Protein AF-A0A5A7QR38-F1 (afdb_monomer_lite)

Organism: Striga asiatica (NCBI:txid4170)

pLDDT: mean 85.53, std 10.69, range [48.19, 97.88]

Secondary structure (DSSP, 8-state):
--------------SS--S---S-TTS-STTSBPPPPPGGG--GGGTT-TTGGGSTTGGGHHHHHSSSS--EEETTTS-HHHHSBSS--PEEPTTS-EE----EEE---S---TTSPP------S--SS-----------

InterPro domains:
  IPR008979 Galactose-binding-like domain superfamily [SSF49785] (15-132)
  IPR029411 Rhamnogalacturonan lyase, domain III [PF14683] (18-135)

Structure (mmCIF, N/CA/C/O backbone):
data_AF-A0A5A7QR38-F1
#
_entry.id   AF-A0A5A7QR38-F1
#
loop_
_atom_site.group_PDB
_atom_site.id
_atom_site.type_symbol
_atom_site.label_atom_id
_atom_site.label_alt_id
_atom_site.label_comp_id
_atom_site.label_asym_id
_atom_site.label_entity_id
_atom_site.label_seq_id
_atom_site.pdbx_PDB_ins_code
_atom_site.Cartn_x
_atom_site.Cartn_y
_atom_site.Cartn_z
_atom_site.occupancy
_atom_site.B_iso_or_equiv
_atom_site.auth_seq_id
_atom_site.auth_comp_id
_atom_site.auth_asym_id
_atom_site.auth_atom_id
_atom_site.pdbx_PDB_model_num
ATOM 1 N N . ASP A 1 1 ? 13.405 -41.525 7.370 1.00 48.19 1 ASP A N 1
ATOM 2 C CA . ASP A 1 1 ? 12.257 -40.967 8.106 1.00 48.19 1 ASP A CA 1
ATOM 3 C C . ASP A 1 1 ? 11.892 -39.618 7.525 1.00 48.19 1 ASP A C 1
ATOM 5 O O . ASP A 1 1 ? 12.698 -38.702 7.594 1.00 48.19 1 ASP A O 1
ATOM 9 N N . ASN A 1 2 ? 10.741 -39.533 6.859 1.00 50.75 2 ASN A N 1
ATOM 10 C CA . ASN A 1 2 ? 10.211 -38.289 6.306 1.00 50.75 2 ASN A CA 1
ATOM 11 C C . ASN A 1 2 ? 8.969 -37.963 7.138 1.00 50.75 2 ASN A C 1
ATOM 13 O O . ASN A 1 2 ? 7.991 -38.707 7.085 1.00 50.75 2 ASN A O 1
ATOM 17 N N . ILE A 1 3 ? 9.066 -36.953 8.000 1.00 62.75 3 ILE A N 1
ATOM 18 C CA . ILE A 1 3 ? 7.964 -36.547 8.873 1.00 62.75 3 ILE A CA 1
ATOM 19 C C . ILE A 1 3 ? 7.082 -35.609 8.054 1.00 62.75 3 ILE A C 1
ATOM 21 O O . ILE A 1 3 ? 7.479 -34.484 7.760 1.00 62.75 3 ILE A O 1
ATOM 25 N N . ASP A 1 4 ? 5.911 -36.101 7.664 1.00 65.06 4 ASP A N 1
ATOM 26 C CA . ASP A 1 4 ? 4.838 -35.284 7.109 1.00 65.06 4 ASP A CA 1
ATOM 27 C C . ASP A 1 4 ? 4.114 -34.594 8.271 1.00 65.06 4 ASP A C 1
ATOM 29 O O . ASP A 1 4 ? 3.509 -35.247 9.122 1.00 65.06 4 ASP A O 1
ATOM 33 N N . VAL A 1 5 ? 4.267 -33.275 8.351 1.00 68.75 5 VAL A N 1
ATOM 34 C CA . VAL A 1 5 ? 3.703 -32.426 9.412 1.00 68.75 5 VAL A CA 1
ATOM 35 C C . VAL A 1 5 ? 2.296 -31.921 9.077 1.00 68.75 5 VAL A C 1
ATOM 37 O O . VAL A 1 5 ? 1.702 -31.218 9.892 1.00 68.75 5 VAL A O 1
ATOM 40 N N . GLY A 1 6 ? 1.736 -32.307 7.924 1.00 69.00 6 GLY A N 1
ATOM 41 C CA . GLY A 1 6 ? 0.454 -31.793 7.454 1.00 69.00 6 GLY A CA 1
ATOM 42 C C . GLY A 1 6 ? 0.501 -30.300 7.106 1.00 69.00 6 GLY A C 1
ATOM 43 O O . GLY A 1 6 ? 1.543 -29.644 7.162 1.00 69.00 6 GLY A O 1
ATOM 44 N N . GLU A 1 7 ? -0.645 -29.753 6.707 1.00 65.62 7 GLU A N 1
ATOM 45 C CA . GLU A 1 7 ? -0.790 -28.337 6.370 1.00 65.62 7 GLU A CA 1
ATOM 46 C C . GLU A 1 7 ? -0.780 -27.480 7.648 1.00 65.62 7 GLU A C 1
ATOM 48 O O . GLU A 1 7 ? -1.673 -27.577 8.491 1.00 65.62 7 GLU A O 1
ATOM 53 N N . LEU A 1 8 ? 0.252 -26.647 7.811 1.00 60.19 8 LEU A N 1
ATOM 54 C CA . LEU A 1 8 ? 0.360 -25.720 8.934 1.00 60.19 8 LEU A CA 1
ATOM 55 C C . LEU A 1 8 ? -0.371 -24.417 8.587 1.00 60.19 8 LEU A C 1
ATOM 57 O O . LEU A 1 8 ? 0.195 -23.530 7.950 1.00 60.19 8 LEU A O 1
ATOM 61 N N . VAL A 1 9 ? -1.630 -24.301 9.005 1.00 61.31 9 VAL A N 1
ATOM 62 C CA . VAL A 1 9 ? -2.410 -23.067 8.841 1.00 61.31 9 VAL A CA 1
ATOM 63 C C . VAL A 1 9 ? -1.962 -22.053 9.896 1.00 61.31 9 VAL A C 1
ATOM 65 O O . VAL A 1 9 ? -2.071 -22.300 11.098 1.00 61.31 9 VAL A O 1
ATOM 68 N N . TYR A 1 10 ? -1.419 -20.917 9.454 1.00 62.16 10 TYR A N 1
ATOM 69 C CA . TYR A 1 10 ? -1.102 -19.796 10.337 1.00 62.16 10 TYR A CA 1
ATOM 70 C C . TYR A 1 10 ? -2.319 -18.878 10.468 1.00 62.16 10 TYR A C 1
ATOM 72 O O . TYR A 1 10 ? -2.617 -18.109 9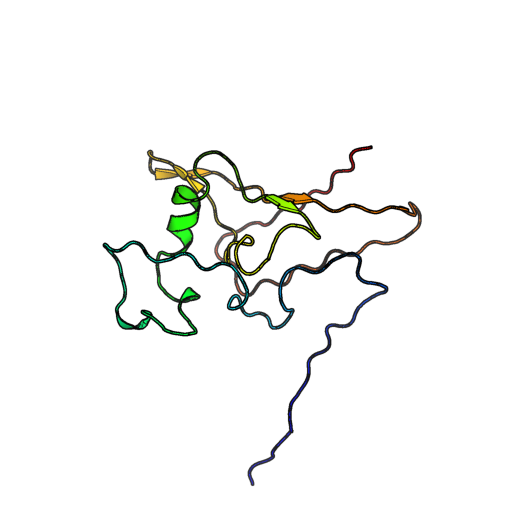.557 1.00 62.16 10 TYR A O 1
ATOM 80 N N . ASP A 1 11 ? -2.981 -18.921 11.623 1.00 62.22 11 ASP A N 1
ATOM 81 C CA . ASP A 1 11 ? -3.975 -17.917 12.001 1.00 62.22 11 ASP A CA 1
ATOM 82 C C . ASP A 1 11 ? -3.289 -16.770 12.746 1.00 62.22 11 ASP A C 1
ATOM 84 O O . ASP A 1 11 ? -2.805 -16.923 13.873 1.00 62.22 11 ASP A O 1
ATOM 88 N N . ALA A 1 12 ? -3.239 -15.593 12.120 1.00 63.22 12 ALA A N 1
ATOM 89 C CA . ALA A 1 12 ? -2.707 -14.399 12.766 1.00 63.22 12 ALA A CA 1
ATOM 90 C C . ALA A 1 12 ? -3.572 -14.055 14.003 1.00 63.22 12 ALA A C 1
ATOM 92 O O . ALA A 1 12 ? -4.771 -13.816 13.851 1.00 63.22 12 ALA A O 1
ATOM 93 N N . PRO A 1 13 ? -3.016 -13.995 15.229 1.00 66.56 13 PRO A N 1
ATOM 94 C CA . PRO A 1 13 ? -3.810 -13.840 16.452 1.00 66.56 13 PRO A CA 1
ATOM 95 C C . PRO A 1 13 ? -4.501 -12.476 16.489 1.00 66.56 13 PRO A C 1
ATOM 97 O O . PRO A 1 13 ? -3.807 -11.472 16.564 1.00 66.56 13 PRO A O 1
ATOM 100 N N . ARG A 1 14 ? -5.836 -12.388 16.429 1.00 68.88 14 ARG A N 1
ATOM 101 C CA . ARG A 1 14 ? -6.593 -11.114 16.383 1.00 68.88 14 ARG A CA 1
ATOM 102 C C . ARG A 1 14 ? -7.055 -10.680 17.782 1.00 68.88 14 ARG A C 1
ATOM 104 O O . ARG A 1 14 ? -7.726 -11.444 18.467 1.00 68.88 14 ARG A O 1
ATOM 111 N N . ASP A 1 15 ? -6.754 -9.440 18.175 1.00 68.00 15 ASP A N 1
ATOM 112 C CA . ASP A 1 15 ? -7.171 -8.856 19.465 1.00 68.00 15 ASP A CA 1
ATOM 113 C C . ASP A 1 15 ? -8.563 -8.198 19.357 1.00 68.00 15 ASP A C 1
ATOM 115 O O . ASP A 1 15 ? -8.727 -7.007 19.612 1.00 68.00 15 ASP A O 1
ATOM 119 N N . GLY A 1 16 ? -9.569 -8.966 18.920 1.00 76.00 16 GLY A N 1
ATOM 120 C CA . GLY A 1 16 ? -10.949 -8.494 18.735 1.00 76.00 16 GLY A CA 1
ATOM 121 C C . GLY A 1 16 ? -11.457 -8.560 17.286 1.00 76.00 16 GLY A C 1
ATOM 122 O O . GLY A 1 16 ? -10.800 -9.146 16.420 1.00 76.00 16 GLY A O 1
ATOM 123 N N . PRO A 1 17 ? -12.658 -8.011 17.013 1.00 83.56 17 PRO A N 1
ATOM 124 C CA . PRO A 1 17 ? -13.249 -8.030 15.679 1.00 83.56 17 PRO A CA 1
ATOM 125 C C . PRO A 1 17 ? -12.446 -7.169 14.697 1.00 83.56 17 PRO A C 1
ATOM 127 O O . PRO A 1 17 ? -12.054 -6.042 14.996 1.00 83.56 17 PRO A O 1
ATOM 130 N N . THR A 1 18 ? -12.225 -7.697 13.496 1.00 88.31 18 THR A N 1
ATOM 131 C CA . THR A 1 18 ? -11.545 -6.985 12.409 1.00 88.31 18 THR A CA 1
ATOM 132 C C . THR A 1 18 ? -12.470 -5.931 11.806 1.00 88.31 18 THR A C 1
ATOM 134 O O . THR A 1 18 ? -13.549 -6.276 11.330 1.00 88.31 18 THR A O 1
ATOM 137 N N . LEU A 1 19 ? -12.037 -4.665 11.788 1.00 90.81 19 LEU A N 1
ATOM 138 C CA . LEU A 1 19 ? -12.751 -3.598 11.073 1.00 90.81 19 LEU A CA 1
ATOM 139 C C . LEU A 1 19 ? -12.594 -3.741 9.556 1.00 90.81 19 LEU A C 1
ATOM 141 O O . LEU A 1 19 ? -13.565 -3.631 8.816 1.00 90.81 19 LEU A O 1
ATOM 145 N N . TRP A 1 20 ? -11.368 -3.990 9.103 1.00 92.88 20 TRP A N 1
ATOM 146 C CA . TRP A 1 20 ? -11.032 -4.223 7.705 1.00 92.88 20 TRP A CA 1
ATOM 147 C C . TRP A 1 20 ? -9.697 -4.959 7.593 1.00 92.88 20 TRP A C 1
ATOM 149 O O . TRP A 1 20 ? -8.902 -4.979 8.534 1.00 92.88 20 TRP A O 1
ATOM 159 N N . GLU A 1 21 ? -9.466 -5.569 6.435 1.00 92.62 21 GLU A N 1
ATOM 160 C CA . GLU A 1 21 ? -8.234 -6.270 6.078 1.00 92.62 21 GLU A CA 1
ATOM 161 C C . GLU A 1 21 ? -7.944 -6.008 4.592 1.00 92.62 21 GLU A C 1
ATOM 163 O O . GLU A 1 21 ? -8.870 -5.924 3.783 1.00 92.62 21 GLU A O 1
ATOM 168 N N . ILE A 1 22 ? -6.668 -5.830 4.247 1.00 93.25 22 ILE A N 1
ATOM 169 C CA . ILE A 1 22 ? -6.189 -5.671 2.870 1.00 93.25 22 ILE A CA 1
ATOM 170 C C . ILE A 1 22 ? -5.158 -6.776 2.644 1.00 93.25 22 ILE A C 1
ATOM 172 O O . ILE A 1 22 ? -4.181 -6.849 3.387 1.00 93.25 22 ILE A O 1
ATOM 176 N N . GLY A 1 23 ? -5.383 -7.613 1.629 1.00 90.25 23 GLY A N 1
ATOM 177 C CA . GLY A 1 23 ? -4.505 -8.734 1.288 1.00 90.25 23 GLY A CA 1
ATOM 178 C C . GLY A 1 23 ? -4.623 -9.941 2.215 1.00 90.25 23 GLY A C 1
ATOM 179 O O . GLY A 1 23 ? -5.609 -10.098 2.938 1.00 90.25 23 GLY A O 1
ATOM 180 N N . ILE A 1 24 ? -3.618 -10.816 2.151 1.00 84.69 24 ILE A N 1
ATOM 181 C CA . ILE A 1 24 ? -3.563 -12.078 2.890 1.00 84.69 24 ILE A CA 1
ATOM 182 C C . ILE A 1 24 ? -2.353 -12.018 3.837 1.00 84.69 24 ILE A C 1
ATOM 184 O O . ILE A 1 24 ? -1.255 -11.648 3.426 1.00 84.69 24 ILE A O 1
ATOM 188 N N . PRO A 1 25 ? -2.486 -12.384 5.124 1.00 72.19 25 PRO A N 1
ATOM 189 C CA . PRO A 1 25 ? -1.383 -12.298 6.081 1.00 72.19 25 PRO A CA 1
ATOM 190 C C . PRO A 1 25 ? -0.353 -13.440 5.926 1.00 72.19 25 PRO A C 1
ATOM 192 O O . PRO A 1 25 ? 0.104 -14.003 6.920 1.00 72.19 25 PRO A O 1
ATOM 195 N N . ASP A 1 26 ? 0.043 -13.783 4.696 1.00 72.75 26 ASP A N 1
ATOM 196 C CA . ASP A 1 26 ? 1.006 -14.851 4.380 1.00 72.75 26 ASP A CA 1
ATOM 197 C C . ASP A 1 26 ? 2.447 -14.342 4.154 1.00 72.75 26 ASP A C 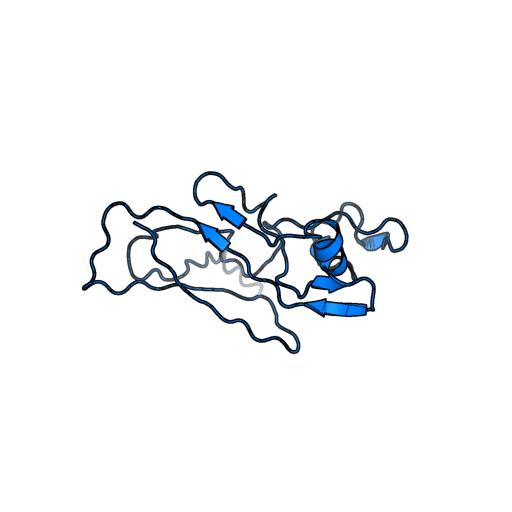1
ATOM 199 O O . ASP A 1 26 ? 3.371 -15.129 3.936 1.00 72.75 26 ASP A O 1
ATOM 203 N N . ARG A 1 27 ? 2.654 -13.020 4.285 1.00 67.12 27 ARG A N 1
ATOM 204 C CA . ARG A 1 27 ? 3.925 -12.297 4.064 1.00 67.12 27 ARG A CA 1
ATOM 205 C C . ARG A 1 27 ? 4.443 -12.365 2.627 1.00 67.12 27 ARG A C 1
ATOM 207 O O . ARG A 1 27 ? 5.623 -12.081 2.394 1.00 67.12 27 ARG A O 1
ATOM 214 N N . THR A 1 28 ? 3.599 -12.723 1.671 1.00 73.19 28 THR A N 1
ATOM 215 C CA . THR A 1 28 ? 3.897 -12.566 0.254 1.00 73.19 28 THR A CA 1
ATOM 216 C C . THR A 1 28 ? 3.344 -11.234 -0.256 1.00 73.19 28 THR A C 1
ATOM 218 O O . THR A 1 28 ? 2.769 -10.449 0.494 1.00 73.19 28 THR A O 1
ATOM 221 N N . ALA A 1 29 ? 3.650 -10.918 -1.512 1.00 77.62 29 ALA A N 1
ATOM 222 C CA . ALA A 1 29 ? 3.042 -9.792 -2.213 1.00 77.62 29 ALA A CA 1
ATOM 223 C C . ALA A 1 29 ? 2.323 -10.265 -3.485 1.00 77.62 29 ALA A C 1
ATOM 225 O O . ALA A 1 29 ? 2.128 -9.488 -4.418 1.00 77.62 29 ALA A O 1
ATOM 226 N N . GLN A 1 30 ? 2.034 -11.570 -3.564 1.00 81.50 30 GLN A N 1
ATOM 227 C CA . GLN A 1 30 ? 1.509 -12.220 -4.768 1.00 81.50 30 GLN A CA 1
ATOM 228 C C . GLN A 1 30 ? 0.063 -11.831 -5.042 1.00 81.50 30 GLN A C 1
ATOM 230 O O . GLN A 1 30 ? -0.367 -11.818 -6.192 1.00 81.50 30 GLN A O 1
ATOM 235 N N . GLU A 1 31 ? -0.671 -11.529 -3.982 1.00 83.31 31 GLU A N 1
ATOM 236 C CA . GLU A 1 31 ? -2.070 -11.159 -4.012 1.00 83.31 31 GLU A CA 1
ATOM 237 C C . GLU A 1 31 ? -2.293 -9.685 -4.354 1.00 83.31 31 GLU A C 1
ATOM 239 O O . GLU A 1 31 ? -3.423 -9.321 -4.657 1.00 83.31 31 GLU A O 1
ATOM 244 N N . TYR A 1 32 ? -1.252 -8.847 -4.301 1.00 92.06 32 TYR A N 1
ATOM 245 C CA . TYR A 1 32 ? -1.338 -7.412 -4.577 1.00 92.06 32 TYR A CA 1
ATOM 246 C C . TYR A 1 32 ? -1.127 -7.083 -6.054 1.00 92.06 32 TYR A C 1
ATOM 248 O O . TYR A 1 32 ? -0.645 -7.891 -6.852 1.00 92.06 32 TYR A O 1
ATOM 256 N N . PHE A 1 33 ? -1.431 -5.840 -6.422 1.00 93.62 33 PHE A N 1
ATOM 257 C CA . PHE A 1 33 ? -1.236 -5.362 -7.778 1.00 93.62 33 PHE A CA 1
ATOM 258 C C . PHE A 1 33 ? 0.251 -5.229 -8.129 1.00 93.62 33 PHE A C 1
ATOM 260 O O . PHE A 1 33 ? 0.957 -4.308 -7.703 1.00 93.62 33 PHE A O 1
ATOM 267 N N . VAL A 1 34 ? 0.720 -6.151 -8.970 1.00 91.69 34 VAL A N 1
ATOM 268 C CA . VAL A 1 34 ? 2.046 -6.114 -9.588 1.00 91.69 34 VAL A CA 1
ATOM 269 C C . VAL A 1 34 ? 1.892 -5.579 -11.013 1.00 91.69 34 VAL A C 1
ATOM 271 O O . VAL A 1 34 ? 1.262 -6.253 -11.829 1.00 91.69 34 VAL A O 1
ATOM 274 N N . PRO A 1 35 ? 2.478 -4.429 -11.381 1.00 91.12 35 PRO A N 1
ATOM 275 C CA . PRO A 1 35 ? 2.318 -3.859 -12.717 1.00 91.12 35 PRO A CA 1
ATOM 276 C C . PRO A 1 35 ? 3.031 -4.702 -13.776 1.00 91.12 35 PRO A C 1
ATOM 278 O O . PRO A 1 35 ? 3.927 -5.492 -13.469 1.00 91.12 35 PRO A O 1
ATOM 281 N N . ASP A 1 36 ? 2.659 -4.521 -15.040 1.00 88.44 36 ASP A N 1
ATOM 282 C CA . ASP A 1 36 ? 3.442 -5.090 -16.134 1.00 88.44 36 ASP A CA 1
ATOM 283 C C . ASP A 1 36 ? 4.800 -4.381 -16.246 1.00 88.44 36 ASP A C 1
ATOM 285 O O . ASP A 1 36 ? 4.888 -3.158 -16.061 1.00 88.44 36 ASP A O 1
ATOM 289 N N . PRO A 1 37 ? 5.879 -5.125 -16.547 1.00 86.50 37 PRO A N 1
ATOM 290 C CA . PRO A 1 37 ? 7.203 -4.544 -16.644 1.00 86.50 37 PRO A CA 1
ATOM 291 C C . PRO A 1 37 ? 7.323 -3.603 -17.835 1.00 86.50 37 PRO A C 1
ATOM 293 O O . PRO A 1 37 ? 6.677 -3.778 -18.869 1.00 86.50 37 PRO A O 1
ATOM 296 N N . ASN A 1 38 ? 8.246 -2.646 -17.729 1.00 81.88 38 ASN A N 1
ATOM 297 C CA . ASN A 1 38 ? 8.599 -1.812 -18.866 1.00 81.88 38 ASN A CA 1
ATOM 298 C C . ASN A 1 38 ? 9.107 -2.709 -20.019 1.00 81.88 38 ASN A C 1
ATOM 300 O O . ASN A 1 38 ? 10.096 -3.428 -19.824 1.00 81.88 38 ASN A O 1
ATOM 304 N N . PRO A 1 39 ? 8.494 -2.664 -21.221 1.00 82.62 39 PRO A N 1
ATOM 305 C CA . PRO A 1 39 ? 8.862 -3.543 -22.332 1.00 82.62 39 PRO A CA 1
ATOM 306 C C . PRO A 1 39 ? 10.340 -3.453 -22.733 1.00 82.62 39 PRO A C 1
ATOM 308 O O . PRO A 1 39 ? 10.896 -4.420 -23.249 1.00 82.62 39 PRO A O 1
ATOM 311 N N . LYS A 1 40 ? 10.996 -2.312 -22.469 1.00 81.38 40 LYS A N 1
ATOM 312 C CA . LYS A 1 40 ? 12.426 -2.104 -22.750 1.00 81.38 40 LYS A CA 1
ATOM 313 C C . LYS A 1 40 ? 13.348 -2.933 -21.852 1.00 81.38 40 LYS A C 1
ATOM 315 O O . LYS A 1 40 ? 14.471 -3.221 -22.252 1.00 81.38 40 LYS A O 1
ATOM 320 N N . TYR A 1 41 ? 12.885 -3.311 -20.660 1.00 78.00 41 TYR A N 1
ATOM 321 C CA . TYR A 1 41 ? 13.688 -3.960 -19.616 1.00 78.00 41 TYR A CA 1
ATOM 322 C C . TYR A 1 41 ? 13.093 -5.304 -19.178 1.00 78.00 41 TYR A C 1
ATOM 324 O O . TYR A 1 41 ? 13.305 -5.757 -18.053 1.00 78.00 41 TYR A O 1
ATOM 332 N N . ILE A 1 42 ? 12.314 -5.944 -20.056 1.00 81.00 42 ILE A N 1
ATOM 333 C CA . ILE A 1 42 ? 11.622 -7.184 -19.721 1.00 81.00 42 ILE A CA 1
ATOM 334 C C . ILE A 1 42 ? 12.614 -8.330 -19.490 1.00 81.00 42 ILE A C 1
ATOM 336 O O . ILE A 1 42 ? 13.418 -8.675 -20.359 1.00 81.00 42 ILE A O 1
ATOM 340 N N . ASN A 1 43 ? 12.537 -8.958 -18.316 1.00 77.81 43 ASN A N 1
ATOM 341 C CA . ASN A 1 43 ? 13.255 -10.196 -18.059 1.00 77.81 43 ASN A CA 1
ATOM 342 C C . ASN A 1 43 ? 12.384 -11.379 -18.491 1.00 77.81 43 ASN A C 1
ATOM 344 O O . ASN A 1 43 ? 11.363 -11.670 -17.870 1.00 77.81 43 ASN A O 1
ATOM 348 N N . LYS A 1 44 ? 12.814 -12.091 -19.538 1.00 80.56 44 LYS A N 1
ATOM 349 C CA . LYS A 1 44 ? 12.078 -13.233 -20.104 1.00 80.56 44 LYS A CA 1
ATOM 350 C C . LYS A 1 44 ? 11.835 -14.372 -19.104 1.00 80.56 44 LYS A C 1
ATOM 352 O O . LYS A 1 44 ? 10.911 -15.143 -19.325 1.00 80.56 44 LYS A O 1
ATOM 357 N N . LEU A 1 45 ? 12.617 -14.468 -18.023 1.00 78.88 45 LEU A N 1
ATOM 358 C CA . LEU A 1 45 ? 12.433 -15.478 -16.972 1.00 78.88 45 LEU A CA 1
ATOM 359 C C . LEU A 1 45 ? 11.135 -15.293 -16.175 1.00 78.88 45 LEU A C 1
ATOM 361 O O . LEU A 1 45 ? 10.597 -16.272 -15.672 1.00 78.88 45 LEU A O 1
ATOM 365 N N . TYR A 1 46 ? 10.640 -14.058 -16.060 1.00 76.81 46 TYR A N 1
ATOM 366 C CA . TYR A 1 46 ? 9.474 -13.727 -15.232 1.00 76.81 46 TYR A CA 1
ATOM 367 C C . TYR A 1 46 ? 8.192 -13.490 -16.043 1.00 76.81 46 TYR A C 1
ATOM 369 O O . TYR A 1 46 ? 7.136 -13.211 -15.475 1.00 76.81 46 TYR A O 1
ATOM 377 N N . VAL A 1 47 ? 8.252 -13.637 -17.369 1.00 74.62 47 VAL A N 1
ATOM 378 C CA . VAL A 1 47 ? 7.073 -13.538 -18.239 1.00 74.62 47 VAL A CA 1
ATOM 379 C C . VAL A 1 47 ? 6.141 -14.713 -17.948 1.00 74.62 47 VAL A C 1
ATOM 381 O O . VAL A 1 47 ? 6.549 -15.864 -18.069 1.00 74.62 47 VAL A O 1
ATOM 384 N N . ASN A 1 48 ? 4.888 -14.423 -17.583 1.00 73.44 48 ASN A N 1
ATOM 385 C CA . ASN A 1 48 ? 3.884 -15.416 -17.172 1.00 73.44 48 ASN A CA 1
ATOM 386 C C . ASN A 1 48 ? 4.322 -16.297 -15.983 1.00 73.44 48 ASN A C 1
ATOM 388 O O . ASN A 1 48 ? 3.875 -17.435 -15.859 1.00 73.44 48 ASN A O 1
ATOM 392 N N . HIS A 1 49 ? 5.203 -15.784 -15.119 1.00 79.00 49 HIS A N 1
ATOM 393 C CA . HIS A 1 49 ? 5.688 -16.497 -13.940 1.00 79.00 49 HIS A CA 1
ATOM 394 C C . HIS A 1 49 ? 4.892 -16.084 -12.685 1.00 79.00 49 HIS A C 1
ATOM 396 O O . HIS A 1 49 ? 4.617 -14.891 -12.527 1.00 79.00 49 HIS A O 1
ATOM 402 N N . PRO A 1 50 ? 4.558 -17.013 -11.765 1.00 77.69 50 PRO A N 1
ATOM 403 C CA . PRO A 1 50 ? 3.858 -16.679 -10.516 1.00 77.69 50 PRO A CA 1
ATOM 404 C C . PRO A 1 50 ? 4.633 -15.652 -9.673 1.00 77.69 50 PRO A C 1
ATOM 406 O O . PRO A 1 50 ? 4.061 -14.703 -9.151 1.00 77.69 50 PRO A O 1
ATOM 409 N N . ASP A 1 51 ? 5.965 -15.750 -9.647 1.00 80.81 51 ASP A N 1
ATOM 410 C CA . ASP A 1 51 ? 6.846 -14.769 -8.996 1.00 80.81 51 ASP A CA 1
ATOM 411 C C . ASP A 1 51 ? 7.132 -13.485 -9.810 1.00 80.81 51 ASP A C 1
ATOM 413 O O . ASP A 1 51 ? 8.226 -12.922 -9.712 1.00 80.81 51 ASP A O 1
ATOM 417 N N . ARG A 1 52 ? 6.193 -12.992 -10.632 1.00 81.81 52 ARG A N 1
ATOM 418 C CA . ARG A 1 52 ? 6.402 -11.774 -11.453 1.00 81.81 52 ARG A CA 1
ATOM 419 C C . ARG A 1 52 ? 6.868 -10.558 -10.643 1.00 81.81 52 ARG A C 1
ATOM 421 O O . ARG A 1 52 ? 7.670 -9.775 -11.140 1.00 81.81 52 ARG A O 1
ATOM 428 N N . PHE A 1 53 ? 6.456 -10.446 -9.378 1.00 80.62 53 PHE A N 1
ATOM 429 C CA . PHE A 1 53 ? 6.871 -9.388 -8.443 1.00 80.62 53 PHE A CA 1
ATOM 430 C C . PHE A 1 53 ? 8.388 -9.337 -8.184 1.00 80.62 53 PHE A C 1
ATOM 432 O O . PHE A 1 53 ? 8.901 -8.314 -7.739 1.00 80.62 53 PHE A O 1
ATOM 439 N N . ARG A 1 54 ? 9.130 -10.416 -8.476 1.00 81.81 54 ARG A N 1
ATOM 440 C CA . ARG A 1 54 ? 10.596 -10.470 -8.338 1.00 81.81 54 ARG A CA 1
ATOM 441 C C . ARG A 1 54 ? 11.341 -9.829 -9.507 1.00 81.81 54 ARG A C 1
ATOM 443 O O . ARG A 1 54 ? 12.572 -9.752 -9.477 1.00 81.81 54 ARG A O 1
ATOM 450 N N . GLN A 1 55 ? 10.641 -9.391 -10.552 1.00 84.75 55 GLN A N 1
ATOM 451 C CA . GLN A 1 55 ? 11.289 -8.722 -11.667 1.00 84.75 55 GLN A CA 1
ATOM 452 C C . GLN A 1 55 ? 11.827 -7.347 -11.240 1.00 84.75 55 GLN A C 1
ATOM 454 O O . GLN A 1 55 ? 11.102 -6.476 -10.762 1.00 84.75 55 GLN A O 1
ATOM 459 N N . TYR A 1 56 ? 13.128 -7.150 -11.451 1.00 81.75 56 TYR A N 1
ATOM 460 C CA . TYR A 1 56 ? 13.813 -5.902 -11.127 1.00 81.75 56 TYR A CA 1
ATOM 461 C C . TYR A 1 56 ? 13.217 -4.714 -11.902 1.00 81.75 56 TYR A C 1
ATOM 463 O O . TYR A 1 56 ? 12.946 -4.823 -13.099 1.00 81.75 56 TYR A O 1
ATOM 471 N N . GLY A 1 57 ? 13.055 -3.575 -11.225 1.00 85.31 57 GLY A N 1
ATOM 472 C CA . GLY A 1 57 ? 12.593 -2.320 -11.824 1.00 85.31 57 GLY A CA 1
ATOM 473 C C . GLY A 1 57 ? 11.074 -2.136 -11.871 1.00 85.31 57 GLY A C 1
ATOM 474 O O . GLY A 1 57 ? 10.613 -1.108 -12.357 1.00 85.31 57 GLY A O 1
ATOM 475 N N . LEU A 1 58 ? 10.280 -3.082 -11.353 1.00 90.12 58 LEU A N 1
ATOM 476 C CA . LEU A 1 58 ? 8.819 -2.941 -11.305 1.00 90.12 58 LEU A CA 1
ATOM 477 C C . LEU A 1 58 ? 8.348 -1.779 -10.423 1.00 90.12 58 LEU A C 1
ATOM 479 O O . LEU A 1 58 ? 7.323 -1.177 -10.721 1.00 90.12 58 LEU A O 1
ATOM 483 N N . TRP A 1 59 ? 9.095 -1.427 -9.376 1.00 88.81 59 TRP A N 1
ATOM 484 C CA . TRP A 1 59 ? 8.767 -0.286 -8.516 1.00 88.81 59 TRP A CA 1
ATOM 485 C C . TRP A 1 59 ? 8.795 1.059 -9.252 1.00 88.81 59 TRP A C 1
ATOM 487 O O . TRP A 1 59 ? 8.017 1.943 -8.914 1.00 88.81 59 TRP A O 1
ATOM 497 N N . GLU A 1 60 ? 9.625 1.216 -10.294 1.00 89.12 60 GLU A N 1
ATOM 498 C CA . GLU A 1 60 ? 9.682 2.458 -11.087 1.00 89.12 60 GLU A CA 1
ATOM 499 C C . GLU A 1 60 ? 8.336 2.750 -11.770 1.00 89.12 60 GLU A C 1
ATOM 501 O O . GLU A 1 60 ? 8.002 3.903 -12.034 1.00 89.12 60 GLU A O 1
ATOM 506 N N . ARG A 1 61 ? 7.524 1.708 -12.004 1.00 93.00 61 ARG A N 1
ATOM 507 C CA . ARG A 1 61 ? 6.183 1.829 -12.586 1.00 93.00 61 ARG A CA 1
ATOM 508 C C . ARG A 1 61 ? 5.226 2.612 -11.697 1.00 93.00 61 ARG A C 1
ATOM 510 O O . ARG A 1 61 ? 4.237 3.117 -12.215 1.00 93.00 61 ARG A O 1
ATOM 517 N N . TYR A 1 62 ? 5.508 2.744 -10.398 1.00 94.88 62 TYR A N 1
ATOM 518 C CA . TYR A 1 62 ? 4.667 3.530 -9.502 1.00 94.88 62 TYR A CA 1
ATOM 519 C C . TYR A 1 62 ? 4.535 4.976 -10.001 1.00 94.88 62 TYR A C 1
ATOM 521 O O . TYR A 1 62 ? 3.423 5.460 -10.152 1.00 94.88 62 TYR A O 1
ATOM 529 N N . ALA A 1 63 ? 5.639 5.637 -10.366 1.00 93.81 63 ALA A N 1
ATOM 530 C CA . ALA A 1 63 ? 5.601 7.016 -10.864 1.00 93.81 63 ALA A CA 1
ATOM 531 C C . ALA A 1 63 ? 4.898 7.160 -12.229 1.00 93.81 63 ALA A C 1
ATOM 533 O O . ALA A 1 63 ? 4.388 8.229 -12.548 1.00 93.81 63 ALA A O 1
ATOM 534 N N . GLU A 1 64 ? 4.854 6.091 -13.030 1.00 92.31 64 GLU A N 1
ATOM 535 C CA . GLU A 1 64 ? 4.134 6.072 -14.309 1.00 92.31 64 GLU A CA 1
ATOM 536 C C . GLU A 1 64 ? 2.615 5.933 -14.110 1.00 92.31 64 GLU A C 1
ATOM 538 O O . GLU A 1 64 ? 1.837 6.510 -14.866 1.00 92.31 64 GLU A O 1
ATOM 543 N N . LEU A 1 65 ? 2.198 5.166 -13.099 1.00 93.69 65 LEU A N 1
ATOM 544 C CA . LEU A 1 65 ? 0.791 4.913 -12.768 1.00 93.69 65 LEU A CA 1
ATOM 545 C C . LEU A 1 65 ? 0.179 6.020 -11.904 1.00 93.69 65 LEU A C 1
ATOM 547 O O . LEU A 1 65 ? -0.995 6.343 -12.048 1.00 93.69 65 LEU A O 1
ATOM 551 N N . TYR A 1 66 ? 1.000 6.612 -11.042 1.00 94.94 66 TYR A N 1
ATOM 552 C CA . TYR A 1 66 ? 0.643 7.616 -10.047 1.00 94.94 66 TYR A CA 1
ATOM 553 C C . TYR A 1 66 ? 1.492 8.880 -10.265 1.00 94.94 66 TYR A C 1
ATOM 555 O O . TYR A 1 66 ? 2.332 9.221 -9.429 1.00 94.94 66 TYR A O 1
ATOM 563 N N . PRO A 1 67 ? 1.353 9.577 -11.414 1.00 93.69 67 PRO A N 1
ATOM 564 C CA . PRO A 1 67 ? 2.240 10.692 -11.749 1.00 93.69 67 PRO A CA 1
ATOM 565 C C . PRO A 1 67 ? 2.016 11.904 -10.835 1.00 93.69 67 PRO A C 1
ATOM 567 O O . PRO A 1 67 ? 2.965 12.572 -10.414 1.00 93.69 67 PRO A O 1
ATOM 570 N N . ASN A 1 68 ? 0.755 12.166 -10.489 1.00 93.12 68 ASN A N 1
ATOM 571 C CA . ASN A 1 68 ? 0.337 13.401 -9.825 1.00 93.12 68 ASN A CA 1
ATOM 572 C C . ASN A 1 68 ? -0.202 13.165 -8.413 1.00 93.12 68 ASN A C 1
ATOM 574 O O . ASN A 1 68 ? 0.023 13.986 -7.530 1.00 93.12 68 ASN A O 1
ATOM 578 N N . GLU A 1 69 ? -0.839 12.026 -8.176 1.00 95.62 69 GLU A N 1
ATOM 579 C CA . GLU A 1 69 ? -1.494 11.662 -6.918 1.00 95.62 69 GLU A CA 1
ATOM 580 C C . GLU A 1 69 ? -1.002 10.303 -6.435 1.00 95.62 69 GLU A C 1
ATOM 582 O O . GLU A 1 69 ? -0.434 9.556 -7.220 1.00 95.62 69 GLU A O 1
ATOM 587 N N . ASP A 1 70 ? -1.183 10.006 -5.151 1.00 97.31 70 ASP A N 1
ATOM 588 C CA . ASP A 1 70 ? -0.822 8.715 -4.570 1.00 97.31 70 ASP A CA 1
ATOM 589 C C . ASP A 1 70 ? -2.023 7.777 -4.461 1.00 97.31 70 ASP A C 1
ATOM 591 O O . ASP A 1 70 ? -3.177 8.176 -4.609 1.00 97.31 70 ASP A O 1
ATOM 595 N N . LEU A 1 71 ? -1.724 6.510 -4.185 1.00 97.12 71 LEU A N 1
ATOM 596 C CA . LEU A 1 71 ? -2.706 5.452 -4.018 1.00 97.12 71 LEU A CA 1
ATOM 597 C C . LEU A 1 71 ? -3.756 5.802 -2.951 1.00 97.12 71 LEU A C 1
ATOM 599 O O . LEU A 1 71 ? -3.430 6.073 -1.793 1.00 97.12 71 LEU A O 1
ATOM 603 N N . VAL A 1 72 ? -5.030 5.709 -3.337 1.00 97.88 72 VAL A N 1
ATOM 604 C CA . VAL A 1 72 ? -6.180 5.788 -2.431 1.00 97.88 72 VAL A CA 1
ATOM 605 C C . VAL A 1 72 ? -6.941 4.469 -2.494 1.00 97.88 72 VAL A C 1
ATOM 607 O O . VAL A 1 72 ? -7.437 4.088 -3.549 1.00 97.88 72 VAL A O 1
ATOM 610 N N . TYR A 1 73 ? -7.045 3.789 -1.357 1.00 97.88 73 TYR A N 1
ATOM 611 C CA . TYR A 1 73 ? -7.764 2.532 -1.206 1.00 97.88 73 TYR A CA 1
ATOM 612 C C . TYR A 1 73 ? -9.011 2.743 -0.354 1.00 97.88 73 TYR A C 1
ATOM 614 O O . TYR A 1 73 ? -8.908 3.113 0.817 1.00 97.88 73 TYR A O 1
ATOM 622 N N . THR A 1 74 ? -10.188 2.486 -0.915 1.00 97.88 74 THR A N 1
ATOM 623 C CA . THR A 1 74 ? -11.463 2.601 -0.202 1.00 97.88 74 THR A CA 1
ATOM 624 C C . THR A 1 74 ? -11.951 1.214 0.198 1.00 97.88 74 THR A C 1
ATOM 626 O O . THR A 1 74 ? -12.281 0.381 -0.646 1.00 97.88 74 THR A O 1
ATOM 629 N N . VAL A 1 75 ? -12.010 0.947 1.501 1.00 96.62 75 VAL A N 1
ATOM 630 C CA . VAL A 1 75 ? -12.482 -0.331 2.045 1.00 96.62 75 VAL A CA 1
ATOM 631 C C . VAL A 1 75 ? -13.926 -0.584 1.615 1.00 96.62 75 VAL A C 1
ATOM 633 O O . VAL A 1 75 ? -14.805 0.242 1.843 1.00 96.62 75 VAL A O 1
ATOM 636 N N . GLY A 1 76 ? -14.163 -1.757 1.026 1.00 95.00 76 GLY A N 1
ATOM 637 C CA . GLY A 1 76 ? -15.470 -2.170 0.511 1.00 95.00 76 GLY A CA 1
ATOM 638 C C . GLY A 1 76 ? -15.727 -1.788 -0.950 1.00 95.00 76 GLY A C 1
ATOM 639 O O . GLY A 1 76 ? -16.686 -2.295 -1.527 1.00 95.00 76 GLY A O 1
ATOM 640 N N . GLU A 1 77 ? -14.871 -0.962 -1.559 1.00 97.19 77 GLU A N 1
ATOM 641 C CA . GLU A 1 77 ? -14.978 -0.555 -2.969 1.00 97.19 77 GLU A CA 1
ATOM 642 C C . GLU A 1 77 ? -13.753 -0.980 -3.788 1.00 97.19 77 GLU A C 1
ATOM 644 O O . GLU A 1 77 ? -13.900 -1.546 -4.870 1.00 97.19 77 GLU A O 1
ATOM 649 N N . SER A 1 78 ? -12.550 -0.735 -3.266 1.00 97.69 78 SER A N 1
ATOM 650 C CA . SER A 1 78 ? -11.287 -1.110 -3.901 1.00 97.69 78 SER A CA 1
ATOM 651 C C . SER A 1 78 ? -11.002 -2.607 -3.778 1.00 97.69 78 SER A C 1
ATOM 653 O O . SER A 1 78 ? -11.406 -3.266 -2.815 1.00 97.69 78 SER A O 1
ATOM 655 N N . ASN A 1 79 ? -10.244 -3.138 -4.735 1.00 95.50 79 ASN A N 1
ATOM 656 C CA . ASN A 1 79 ? -9.774 -4.516 -4.756 1.00 95.50 79 ASN A CA 1
ATOM 657 C C . ASN A 1 79 ? -8.251 -4.559 -4.587 1.00 95.50 79 ASN A C 1
ATOM 659 O O . ASN A 1 79 ? -7.514 -4.065 -5.435 1.00 95.50 79 ASN A O 1
ATOM 663 N N . TYR A 1 80 ? -7.753 -5.186 -3.519 1.00 94.56 80 TYR A N 1
ATOM 664 C CA . TYR A 1 80 ? -6.313 -5.241 -3.237 1.00 94.56 80 TYR A CA 1
ATOM 665 C C . TYR A 1 80 ? -5.488 -5.895 -4.356 1.00 94.56 80 TYR A C 1
ATOM 667 O O . TYR A 1 80 ? -4.324 -5.545 -4.530 1.00 94.56 80 TYR A O 1
ATOM 675 N N . ALA A 1 81 ? -6.084 -6.782 -5.159 1.00 92.88 81 ALA A N 1
ATOM 676 C CA . ALA A 1 81 ? -5.389 -7.440 -6.262 1.00 92.88 81 ALA A CA 1
ATOM 677 C C . ALA A 1 81 ? -5.137 -6.530 -7.470 1.00 92.88 81 ALA A C 1
ATOM 679 O O . ALA A 1 81 ? -4.288 -6.839 -8.309 1.00 92.88 81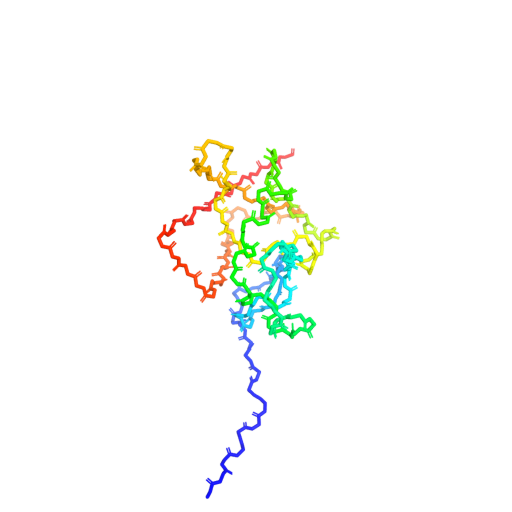 ALA A O 1
ATOM 680 N N . THR A 1 82 ? -5.857 -5.412 -7.574 1.00 94.31 82 THR A N 1
ATOM 681 C CA . THR A 1 82 ? -5.754 -4.480 -8.709 1.00 94.31 82 THR A CA 1
ATOM 682 C C . THR A 1 82 ? -5.417 -3.054 -8.295 1.00 94.31 82 THR A C 1
ATOM 684 O O . THR A 1 82 ? -4.790 -2.338 -9.069 1.00 94.31 82 THR A O 1
ATOM 687 N N . ASP A 1 83 ? -5.771 -2.664 -7.073 1.00 96.12 83 ASP A N 1
ATOM 688 C CA . ASP A 1 83 ? -5.752 -1.271 -6.623 1.00 96.12 83 ASP A CA 1
ATOM 689 C C . ASP A 1 83 ? -4.754 -1.040 -5.480 1.00 96.12 83 ASP A C 1
ATOM 691 O O . ASP A 1 83 ? -4.474 0.107 -5.139 1.00 96.12 83 ASP A O 1
ATOM 695 N N . TRP A 1 84 ? -4.205 -2.108 -4.883 1.00 95.94 84 TRP A N 1
ATOM 696 C CA . TRP A 1 84 ? -3.150 -2.019 -3.873 1.00 95.94 84 TRP A CA 1
ATOM 697 C C . TRP A 1 84 ? -1.799 -2.377 -4.486 1.00 95.94 84 TRP A C 1
ATOM 699 O O . TRP A 1 84 ? -1.518 -3.546 -4.744 1.00 95.94 84 TRP A O 1
ATOM 709 N N . PHE A 1 85 ? -0.963 -1.377 -4.758 1.00 95.62 85 PHE A N 1
ATOM 710 C CA . PHE A 1 85 ? 0.335 -1.595 -5.387 1.00 95.62 85 PHE A CA 1
ATOM 711 C C . PHE A 1 85 ? 1.247 -2.435 -4.477 1.00 95.62 85 PHE A C 1
ATOM 713 O O . PHE A 1 85 ? 1.315 -2.220 -3.270 1.00 95.62 85 PHE A O 1
ATOM 720 N N . PHE A 1 86 ? 1.974 -3.395 -5.050 1.00 92.88 86 PHE A N 1
ATOM 721 C CA . PHE A 1 86 ? 2.697 -4.414 -4.274 1.00 92.88 86 PHE A CA 1
ATOM 722 C C . PHE A 1 86 ? 3.860 -3.888 -3.404 1.00 92.88 86 PHE A C 1
ATOM 724 O O . PHE A 1 86 ? 4.348 -4.609 -2.534 1.00 92.88 86 PHE A O 1
ATOM 731 N N . ALA A 1 87 ? 4.347 -2.666 -3.651 1.00 92.88 87 ALA A N 1
ATOM 732 C CA . ALA A 1 87 ? 5.482 -2.080 -2.941 1.00 92.88 87 ALA A CA 1
ATOM 733 C C . ALA A 1 87 ? 5.293 -0.581 -2.679 1.00 92.88 87 ALA A C 1
ATOM 735 O O . ALA A 1 87 ? 5.170 0.211 -3.611 1.00 92.88 87 ALA A O 1
ATOM 736 N N . HIS A 1 88 ? 5.344 -0.166 -1.414 1.00 94.00 88 HIS A N 1
ATOM 737 C CA . HIS A 1 88 ? 5.343 1.255 -1.068 1.00 94.00 88 HIS A CA 1
ATOM 738 C C . HIS A 1 88 ? 6.722 1.862 -1.348 1.00 94.00 88 HIS A C 1
ATOM 740 O O . HIS A 1 88 ? 7.723 1.446 -0.764 1.00 94.00 88 HIS A O 1
ATOM 746 N N . VAL A 1 89 ? 6.781 2.810 -2.287 1.00 94.25 89 VAL A N 1
ATOM 747 C CA . VAL A 1 89 ? 8.027 3.396 -2.803 1.00 94.25 89 VAL A CA 1
ATOM 748 C C . VAL A 1 89 ? 7.918 4.904 -2.972 1.00 94.25 89 VAL A C 1
ATOM 750 O O . VAL A 1 89 ? 6.820 5.441 -3.091 1.00 94.25 89 VAL A O 1
ATOM 753 N N . THR A 1 90 ? 9.055 5.593 -3.013 1.00 94.31 90 THR A N 1
ATOM 754 C CA . THR A 1 90 ? 9.115 7.011 -3.381 1.00 94.31 90 THR A CA 1
ATOM 755 C C . THR A 1 90 ? 8.798 7.210 -4.866 1.00 94.31 90 THR A C 1
ATOM 757 O O . THR A 1 90 ? 9.049 6.339 -5.702 1.00 94.31 90 THR A O 1
ATOM 760 N N . ARG A 1 91 ? 8.253 8.378 -5.219 1.00 94.69 91 ARG A N 1
ATOM 761 C CA . ARG A 1 91 ? 7.937 8.739 -6.603 1.00 94.69 91 ARG A CA 1
ATOM 762 C C . ARG A 1 91 ? 9.134 9.424 -7.244 1.00 94.69 91 ARG A C 1
ATOM 764 O O . ARG A 1 91 ? 9.544 10.499 -6.812 1.00 94.69 91 ARG A O 1
ATOM 771 N N . ARG A 1 92 ? 9.681 8.822 -8.297 1.00 91.50 92 ARG A N 1
ATOM 772 C CA . ARG A 1 92 ? 10.744 9.438 -9.094 1.00 91.50 92 ARG A CA 1
ATOM 773 C C . ARG A 1 92 ? 10.188 10.578 -9.954 1.00 91.50 92 ARG A C 1
ATOM 775 O O . ARG A 1 92 ? 9.196 10.393 -10.655 1.00 91.50 92 ARG A O 1
ATOM 782 N N . LYS A 1 93 ? 10.843 11.737 -9.919 1.00 91.19 93 LYS A N 1
ATOM 783 C CA . LYS A 1 93 ? 10.532 12.920 -10.736 1.00 91.19 93 LYS A CA 1
ATOM 784 C C . LYS A 1 93 ? 11.420 12.994 -11.987 1.00 91.19 93 LYS A C 1
ATOM 786 O O . LYS A 1 93 ? 12.434 12.300 -12.092 1.00 91.19 93 LYS A O 1
ATOM 791 N N . GLU A 1 94 ? 11.051 13.859 -12.934 1.00 88.56 94 GLU A N 1
ATOM 792 C CA . GLU A 1 94 ? 11.782 14.056 -14.201 1.00 88.56 94 GLU A CA 1
ATOM 793 C C . GLU A 1 94 ? 13.237 14.513 -14.002 1.00 88.56 94 GLU A C 1
ATOM 795 O O . GLU A 1 94 ? 14.118 14.154 -14.781 1.00 88.56 94 GLU A O 1
ATOM 800 N N . ASP A 1 95 ? 13.510 15.254 -12.929 1.00 91.69 95 ASP A N 1
ATOM 801 C CA . ASP A 1 95 ? 14.844 15.736 -12.554 1.00 91.69 95 ASP A CA 1
ATOM 802 C C . ASP A 1 95 ? 15.696 14.684 -11.813 1.00 91.69 95 ASP A C 1
ATOM 804 O O . ASP A 1 95 ? 16.785 14.991 -11.328 1.00 91.69 95 ASP A O 1
ATOM 808 N N . ASN A 1 96 ? 15.235 13.428 -11.760 1.00 86.94 96 ASN A N 1
ATOM 809 C CA . ASN A 1 96 ? 15.824 12.317 -11.005 1.00 86.94 96 ASN A CA 1
ATOM 810 C C . ASN A 1 96 ? 15.831 12.499 -9.480 1.00 86.94 96 ASN A C 1
ATOM 812 O O . ASN A 1 96 ? 16.557 11.782 -8.787 1.00 86.94 96 ASN A O 1
ATOM 816 N N . THR A 1 97 ? 15.020 13.410 -8.944 1.00 92.81 97 THR A N 1
ATOM 817 C CA . THR A 1 97 ? 14.742 13.453 -7.506 1.00 92.81 97 THR A CA 1
ATOM 818 C C . THR A 1 97 ? 13.651 12.449 -7.127 1.00 92.81 97 THR A C 1
ATOM 820 O O . THR A 1 97 ? 12.951 11.900 -7.984 1.00 92.81 97 THR A O 1
ATOM 823 N N . TYR A 1 98 ? 13.534 12.179 -5.826 1.00 91.62 98 TYR A N 1
ATOM 824 C CA . TYR A 1 98 ? 12.538 11.273 -5.265 1.00 91.62 98 TYR A CA 1
ATOM 825 C C . TYR A 1 98 ? 11.662 12.027 -4.274 1.00 91.62 98 TYR A C 1
ATOM 827 O O . TYR A 1 98 ? 12.164 12.677 -3.358 1.00 91.62 98 TYR A O 1
ATOM 835 N N . GLU A 1 99 ? 10.356 11.907 -4.454 1.00 94.25 99 GLU A N 1
ATOM 836 C CA . GLU A 1 99 ? 9.340 12.475 -3.578 1.00 94.25 99 GLU A CA 1
ATOM 837 C C . GLU A 1 99 ? 8.741 11.376 -2.692 1.00 94.25 99 GLU A C 1
ATOM 839 O O . GLU A 1 99 ? 8.545 10.240 -3.134 1.00 94.25 99 GLU A O 1
ATOM 844 N N . ALA A 1 100 ? 8.460 11.702 -1.429 1.00 95.19 100 ALA A N 1
ATOM 845 C CA . ALA A 1 100 ? 7.747 10.797 -0.535 1.00 95.19 100 ALA A CA 1
ATOM 846 C C . ALA A 1 100 ? 6.310 10.581 -1.028 1.00 95.19 100 ALA A C 1
ATOM 848 O O . ALA A 1 100 ? 5.670 11.508 -1.514 1.00 95.19 100 ALA A O 1
ATOM 849 N N . THR A 1 101 ? 5.804 9.360 -0.882 1.00 96.56 101 THR A N 1
ATOM 850 C CA . THR A 1 101 ? 4.442 8.997 -1.284 1.00 96.56 101 THR A CA 1
ATOM 851 C C . THR A 1 101 ? 3.594 8.732 -0.054 1.00 96.56 101 THR A C 1
ATOM 853 O O . THR A 1 101 ? 4.049 8.114 0.911 1.00 96.56 101 THR A O 1
ATOM 856 N N . THR A 1 102 ? 2.349 9.192 -0.083 1.00 96.44 102 THR A N 1
ATOM 857 C CA . THR A 1 102 ? 1.399 9.047 1.021 1.00 96.44 102 THR A CA 1
ATOM 858 C C . THR A 1 102 ? 0.177 8.281 0.545 1.00 96.44 102 THR A C 1
ATOM 860 O O . THR A 1 102 ? -0.697 8.835 -0.115 1.00 96.44 102 THR A O 1
ATOM 863 N N . TRP A 1 103 ? 0.109 6.997 0.885 1.00 97.19 103 TRP A N 1
ATOM 864 C CA . TRP A 1 103 ? -1.047 6.166 0.557 1.00 97.19 103 TRP A CA 1
ATOM 865 C C . TRP A 1 103 ? -2.172 6.408 1.560 1.00 97.19 103 TRP A C 1
ATOM 867 O O . TRP A 1 103 ? -1.926 6.555 2.759 1.00 97.19 103 TRP A O 1
ATOM 877 N N . GLN A 1 104 ? -3.413 6.438 1.080 1.00 97.38 104 GLN A N 1
ATOM 878 C CA . GLN A 1 104 ? -4.590 6.652 1.917 1.00 97.38 104 GLN A CA 1
ATOM 879 C C . GLN A 1 104 ? -5.448 5.394 1.961 1.00 97.38 104 GLN A C 1
ATOM 881 O O . GLN A 1 104 ? -5.828 4.867 0.920 1.00 97.38 104 GLN A O 1
ATOM 886 N N . ILE A 1 105 ? -5.811 4.954 3.166 1.00 97.06 105 ILE A N 1
ATOM 887 C CA . ILE A 1 105 ? -6.829 3.921 3.370 1.00 97.06 105 ILE A CA 1
ATOM 888 C C . ILE A 1 105 ? -8.068 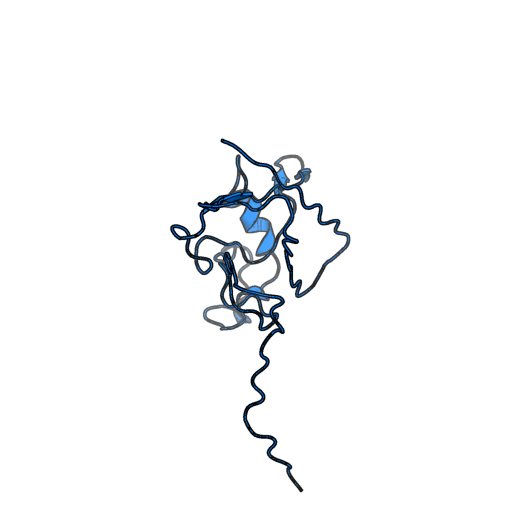4.614 3.928 1.00 97.06 105 ILE A C 1
ATOM 890 O O . ILE A 1 105 ? -8.053 5.118 5.050 1.00 97.06 105 ILE A O 1
ATOM 894 N N . LYS A 1 106 ? -9.135 4.655 3.134 1.00 96.94 106 LYS A N 1
ATOM 895 C CA . LYS A 1 106 ? -10.423 5.247 3.498 1.00 96.94 106 LYS A CA 1
ATOM 896 C C . LYS A 1 106 ? -11.375 4.140 3.914 1.00 96.94 106 LYS A C 1
ATOM 898 O O . LYS A 1 106 ? -11.591 3.187 3.171 1.00 96.94 106 LYS A O 1
ATOM 903 N N . PHE A 1 107 ? -11.951 4.259 5.100 1.00 94.88 107 PHE A N 1
ATOM 904 C CA . PHE A 1 107 ? -12.918 3.299 5.615 1.00 94.88 107 PHE A CA 1
ATOM 905 C C . PHE A 1 107 ? -13.917 4.002 6.522 1.00 94.88 107 PHE A C 1
ATOM 907 O O . PHE A 1 107 ? -13.601 5.008 7.156 1.00 94.88 107 PHE A O 1
ATOM 914 N N . LYS A 1 108 ? -15.133 3.463 6.575 1.00 92.25 108 LYS A N 1
ATOM 915 C CA . LYS A 1 108 ? -16.195 3.978 7.431 1.00 92.25 108 LYS A CA 1
ATOM 916 C C . LYS A 1 108 ? -16.272 3.151 8.708 1.00 92.25 108 LYS A C 1
ATOM 918 O O . LYS A 1 108 ? -16.261 1.924 8.654 1.00 92.25 108 LYS A O 1
ATOM 923 N N . VAL A 1 109 ? -16.399 3.828 9.843 1.00 87.62 109 VAL A N 1
ATOM 924 C CA . VAL A 1 109 ? -16.735 3.210 11.128 1.00 87.62 109 VAL A CA 1
ATOM 925 C C . VAL A 1 109 ? -18.020 3.861 11.618 1.00 87.62 109 VAL A C 1
ATOM 927 O O . VAL A 1 109 ? -18.049 5.066 11.838 1.00 87.62 109 VAL A O 1
ATOM 930 N N . ASP A 1 110 ? -19.093 3.080 11.749 1.00 84.69 110 ASP A N 1
ATOM 931 C CA . ASP A 1 110 ? -20.408 3.624 12.116 1.00 84.69 110 ASP A CA 1
ATOM 932 C C . ASP A 1 110 ? -20.471 4.076 13.582 1.00 84.69 110 ASP A C 1
ATOM 934 O O . ASP A 1 110 ? -21.139 5.057 13.903 1.00 84.69 110 ASP A O 1
ATOM 938 N N . ILE A 1 111 ? -19.782 3.363 14.479 1.00 82.38 111 ILE A N 1
ATOM 939 C CA . ILE A 1 111 ? -19.711 3.682 15.907 1.00 82.38 111 ILE A CA 1
ATOM 940 C C . ILE A 1 111 ? -18.250 3.596 16.338 1.00 82.38 111 ILE A C 1
ATOM 942 O O . ILE A 1 111 ? -17.665 2.513 16.376 1.00 82.38 111 ILE A O 1
ATOM 946 N N . VAL A 1 112 ? -17.668 4.746 16.668 1.00 83.50 112 VAL A N 1
ATOM 947 C CA . VAL A 1 112 ? -16.337 4.838 17.273 1.00 83.50 112 VAL A CA 1
ATOM 948 C C . VAL A 1 112 ? -16.518 4.950 18.783 1.00 83.50 112 VAL A C 1
ATOM 950 O O . VAL A 1 112 ? -17.200 5.860 19.250 1.00 83.50 112 VAL A O 1
ATOM 953 N N . ASP A 1 113 ? -15.920 4.033 19.541 1.00 85.38 113 ASP A N 1
ATOM 954 C CA . ASP A 1 113 ? -15.834 4.120 20.998 1.00 85.38 113 ASP A CA 1
ATOM 955 C C . ASP A 1 113 ? -14.498 4.783 21.366 1.00 85.38 113 ASP A C 1
ATOM 957 O O . ASP A 1 113 ? -13.447 4.158 21.212 1.00 85.38 113 ASP A O 1
ATOM 961 N N . PRO A 1 114 ? -14.497 6.029 21.872 1.00 84.69 114 PRO A N 1
ATOM 962 C CA . PRO A 1 114 ? -13.263 6.734 22.217 1.00 84.69 114 PRO A CA 1
ATOM 963 C C . PRO A 1 114 ? -12.471 6.079 23.355 1.00 84.69 114 PRO A C 1
ATOM 965 O O . PRO A 1 114 ? -11.311 6.427 23.564 1.00 84.69 114 PRO A O 1
ATOM 968 N N . SER A 1 115 ? -13.097 5.185 24.127 1.00 87.31 115 SER A N 1
ATOM 969 C CA . SER A 1 115 ? -12.458 4.468 25.233 1.00 87.31 115 SER A CA 1
ATOM 970 C C . SER A 1 115 ? -11.844 3.131 24.812 1.00 87.31 115 SER A C 1
ATOM 972 O O . SER A 1 115 ? -11.066 2.547 25.571 1.00 87.31 115 SER A O 1
ATOM 974 N N . ALA A 1 116 ? -12.164 2.653 23.606 1.00 85.94 116 ALA A N 1
ATOM 975 C CA . ALA A 1 116 ? -11.637 1.410 23.069 1.00 85.94 116 ALA A CA 1
ATOM 976 C C . ALA A 1 116 ? -10.218 1.582 22.504 1.00 85.94 116 ALA A C 1
ATOM 978 O O . ALA A 1 116 ? -9.813 2.653 22.049 1.00 85.94 116 ALA A O 1
ATOM 979 N N . ILE A 1 117 ? -9.457 0.486 22.503 1.00 87.44 117 ILE A N 1
ATOM 980 C CA . ILE A 1 117 ? -8.131 0.423 21.883 1.00 87.44 117 ILE A CA 1
ATOM 981 C C . ILE A 1 117 ? -8.286 -0.153 20.478 1.00 87.44 117 ILE A C 1
ATOM 983 O O . ILE A 1 117 ? -8.712 -1.294 20.310 1.00 87.44 117 ILE A O 1
ATOM 987 N N . TYR A 1 118 ? -7.882 0.620 19.474 1.00 87.75 118 TYR A N 1
ATOM 988 C CA . TYR A 1 118 ? -7.820 0.182 18.084 1.00 87.75 118 TYR A CA 1
ATOM 989 C C . TYR A 1 118 ? -6.377 -0.149 17.714 1.00 87.75 118 TYR A C 1
ATOM 991 O O . TYR A 1 118 ? -5.464 0.625 17.994 1.00 87.75 118 TYR A O 1
ATOM 999 N N . THR A 1 119 ? -6.170 -1.299 17.076 1.00 89.81 119 THR A N 1
ATOM 1000 C CA . THR A 1 119 ? -4.835 -1.773 16.696 1.00 89.81 119 THR A CA 1
ATOM 1001 C C . THR A 1 119 ? -4.731 -1.872 15.182 1.00 89.81 119 THR A C 1
ATOM 1003 O O . THR A 1 119 ? -5.441 -2.659 14.560 1.00 89.81 119 THR A O 1
ATOM 1006 N N . LEU A 1 120 ? -3.807 -1.109 14.595 1.00 90.88 120 LEU A N 1
ATOM 1007 C CA . LEU A 1 120 ? -3.381 -1.278 13.209 1.00 90.88 120 LEU A CA 1
ATOM 1008 C C . LEU A 1 120 ? -2.176 -2.217 13.169 1.00 90.88 120 LEU A C 1
ATOM 1010 O O . LEU A 1 120 ? -1.211 -2.032 13.911 1.00 90.88 120 LEU A O 1
ATOM 1014 N N . ARG A 1 121 ? -2.214 -3.211 12.283 1.00 89.81 121 ARG A N 1
ATOM 1015 C CA . ARG A 1 121 ? -1.098 -4.133 12.065 1.00 89.81 121 ARG A CA 1
ATOM 1016 C C . ARG A 1 121 ? -0.660 -4.063 10.616 1.00 89.81 121 ARG A C 1
ATOM 1018 O O . ARG A 1 121 ? -1.485 -4.172 9.718 1.00 89.81 121 ARG A O 1
ATOM 1025 N N . ILE A 1 122 ? 0.642 -3.902 10.417 1.00 89.06 122 ILE A N 1
ATOM 1026 C CA . ILE A 1 122 ? 1.268 -3.826 9.100 1.00 89.06 122 ILE A CA 1
ATOM 1027 C C . ILE A 1 122 ? 2.337 -4.910 9.047 1.00 89.06 122 ILE A C 1
ATOM 1029 O O . ILE A 1 122 ? 3.267 -4.912 9.854 1.00 89.06 122 ILE A O 1
ATOM 1033 N N . ALA A 1 123 ? 2.189 -5.846 8.114 1.00 86.31 123 ALA A N 1
ATOM 1034 C CA . ALA A 1 123 ? 3.200 -6.851 7.828 1.00 86.31 123 ALA A CA 1
ATOM 1035 C C . ALA A 1 123 ? 4.022 -6.395 6.619 1.00 86.31 123 ALA A C 1
ATOM 1037 O O . ALA A 1 123 ? 3.467 -6.091 5.568 1.00 86.31 123 ALA A O 1
ATOM 1038 N N . LEU A 1 124 ? 5.346 -6.352 6.769 1.00 83.88 124 LEU A N 1
ATOM 1039 C CA . LEU A 1 124 ? 6.270 -5.996 5.694 1.00 83.88 124 LEU A CA 1
ATOM 1040 C C . LEU A 1 124 ? 7.107 -7.219 5.326 1.00 83.88 124 LEU A C 1
ATOM 1042 O O . LEU A 1 124 ? 7.717 -7.840 6.198 1.00 83.88 124 LEU A O 1
ATOM 1046 N N . ALA A 1 125 ? 7.164 -7.543 4.036 1.00 81.62 125 ALA A N 1
ATOM 1047 C CA . ALA A 1 125 ? 8.031 -8.609 3.537 1.00 81.62 125 ALA A CA 1
ATOM 1048 C C . ALA A 1 125 ? 9.514 -8.186 3.524 1.00 81.62 125 ALA A C 1
ATOM 1050 O O . ALA A 1 125 ? 10.401 -9.015 3.722 1.00 81.62 125 ALA A O 1
ATOM 1051 N N . SER A 1 126 ? 9.794 -6.898 3.291 1.00 83.81 126 SER A N 1
ATOM 1052 C CA . SER A 1 126 ? 11.139 -6.311 3.302 1.00 83.81 126 SER A CA 1
ATOM 1053 C C . SER A 1 126 ? 11.068 -4.780 3.372 1.00 83.81 126 SER A C 1
ATOM 1055 O O . SER A 1 126 ? 10.043 -4.189 3.039 1.00 83.81 126 SER A O 1
ATOM 1057 N N . ALA A 1 127 ? 12.168 -4.143 3.770 1.00 86.94 127 ALA A N 1
ATOM 1058 C CA . ALA A 1 127 ? 12.378 -2.701 3.693 1.00 86.94 127 ALA A CA 1
ATOM 1059 C C . ALA A 1 127 ? 13.856 -2.415 3.382 1.00 86.94 127 ALA A C 1
ATOM 1061 O O . ALA A 1 127 ? 14.745 -3.141 3.832 1.00 86.94 127 ALA A O 1
ATOM 1062 N N . ASN A 1 128 ? 14.139 -1.354 2.625 1.00 87.75 128 ASN A N 1
ATOM 1063 C CA . ASN A 1 128 ? 15.503 -0.945 2.291 1.00 87.75 128 ASN A CA 1
ATOM 1064 C C . ASN A 1 128 ? 15.633 0.575 2.414 1.00 87.75 128 ASN A C 1
ATOM 1066 O O . ASN A 1 128 ? 14.944 1.293 1.699 1.00 87.75 128 ASN A O 1
ATOM 1070 N N . GLN A 1 129 ? 16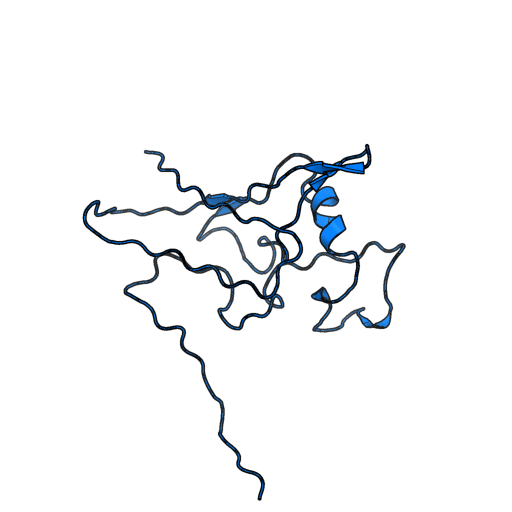.481 1.040 3.342 1.00 87.12 129 GLN A N 1
ATOM 1071 C CA . GLN A 1 129 ? 16.732 2.468 3.607 1.00 87.12 129 GLN A CA 1
ATOM 1072 C C . GLN A 1 129 ? 15.450 3.321 3.667 1.00 87.12 129 GLN A C 1
ATOM 1074 O O . GLN A 1 129 ? 15.408 4.436 3.154 1.00 87.12 129 GLN A O 1
ATOM 1079 N N . ALA A 1 130 ? 14.402 2.780 4.289 1.00 88.00 130 ALA A N 1
ATOM 1080 C CA . ALA A 1 130 ? 13.069 3.364 4.293 1.00 88.00 130 ALA A CA 1
ATOM 1081 C C . ALA A 1 130 ? 12.619 3.721 5.712 1.00 88.00 130 ALA A C 1
ATOM 1083 O O . ALA A 1 130 ? 12.983 3.051 6.682 1.00 88.00 130 ALA A O 1
ATOM 1084 N N . VAL A 1 131 ? 11.783 4.753 5.802 1.00 91.12 131 VAL A N 1
ATOM 1085 C CA . VAL A 1 131 ? 11.007 5.104 6.992 1.00 91.12 131 VAL A CA 1
ATOM 1086 C C . VAL A 1 131 ? 9.540 5.066 6.585 1.00 91.12 131 VAL A C 1
ATOM 1088 O O . VAL A 1 131 ? 9.165 5.691 5.595 1.00 91.12 131 VAL A O 1
ATOM 1091 N N . LEU A 1 132 ? 8.732 4.309 7.328 1.00 91.69 132 LEU A N 1
ATOM 1092 C CA . LEU A 1 132 ? 7.280 4.300 7.183 1.00 91.69 132 LEU A CA 1
ATOM 1093 C C . LEU A 1 132 ? 6.678 5.092 8.340 1.00 91.69 132 LEU A C 1
ATOM 1095 O O . LEU A 1 132 ? 6.865 4.732 9.502 1.00 91.69 132 LEU A O 1
ATOM 1099 N N . GLU A 1 133 ? 5.942 6.145 8.008 1.00 94.75 133 GLU A N 1
ATOM 1100 C CA . GLU A 1 133 ? 5.177 6.938 8.963 1.00 94.75 133 GLU A CA 1
ATOM 1101 C C . GLU A 1 133 ? 3.687 6.703 8.737 1.00 94.75 133 GLU A C 1
ATOM 1103 O O . GLU A 1 133 ? 3.216 6.651 7.600 1.00 94.75 133 GLU A O 1
ATOM 1108 N N . VAL A 1 134 ? 2.943 6.550 9.831 1.00 94.19 134 VAL A N 1
ATOM 1109 C CA . VAL A 1 134 ? 1.501 6.317 9.795 1.00 94.19 134 VAL A CA 1
ATOM 1110 C C . VAL A 1 134 ? 0.814 7.439 10.547 1.00 94.19 134 VAL A C 1
ATOM 1112 O O . VAL A 1 134 ? 1.083 7.664 11.725 1.00 94.19 134 VAL A O 1
ATOM 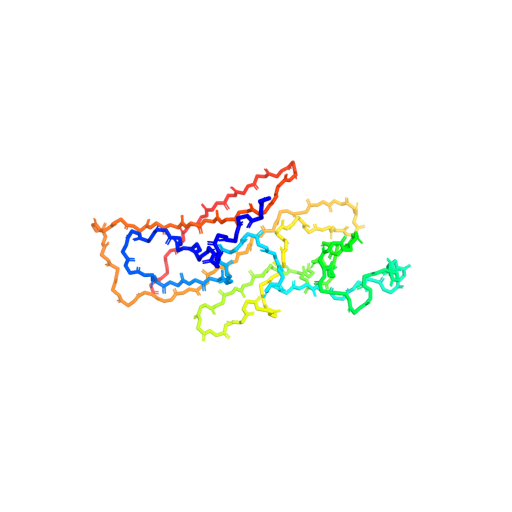1115 N N . ASN A 1 135 ? -0.109 8.107 9.863 1.00 94.56 135 ASN A N 1
ATOM 1116 C CA . ASN A 1 135 ? -0.960 9.135 10.436 1.00 94.56 135 ASN A CA 1
ATOM 1117 C C . ASN A 1 135 ? -2.418 8.696 10.310 1.00 94.56 135 ASN A C 1
ATOM 1119 O O . ASN A 1 135 ? -2.812 8.122 9.296 1.00 94.56 135 ASN A O 1
ATOM 1123 N N . SER A 1 136 ? -3.214 8.968 11.341 1.00 89.12 136 SER A N 1
ATOM 1124 C CA . SER A 1 136 ? -4.659 8.749 11.309 1.00 89.12 136 SER A CA 1
ATOM 1125 C C . SER A 1 136 ? -5.370 10.091 11.407 1.00 89.12 136 SER A C 1
ATOM 1127 O O . SER A 1 136 ? -5.016 10.936 12.230 1.00 89.12 136 SER A O 1
ATOM 1129 N N . THR A 1 137 ? -6.350 10.296 10.535 1.00 86.75 137 THR A N 1
ATOM 1130 C CA . THR A 1 137 ? -7.219 11.472 10.528 1.00 86.75 137 THR A CA 1
ATOM 1131 C C . THR A 1 137 ? -8.666 11.013 10.615 1.00 86.75 137 THR A C 1
ATOM 1133 O O . THR A 1 137 ? -9.017 9.927 10.156 1.00 86.75 137 THR A O 1
ATOM 1136 N N . TYR A 1 138 ? -9.504 11.836 11.239 1.00 81.19 138 TYR A N 1
ATOM 1137 C CA . TYR A 1 138 ? -10.930 11.579 11.381 1.00 81.19 138 TYR A CA 1
ATOM 1138 C C . TYR A 1 138 ? -11.704 12.769 10.819 1.00 81.19 138 TYR A C 1
ATOM 1140 O O . TYR A 1 138 ? -11.488 13.905 11.243 1.00 81.19 138 TYR A O 1
ATOM 1148 N N . GLU A 1 139 ? -12.585 12.500 9.860 1.00 74.25 139 GLU A N 1
ATOM 1149 C CA . GLU A 1 139 ? -13.470 13.482 9.231 1.00 74.25 139 GLU A CA 1
ATOM 1150 C C . GLU A 1 139 ? -14.920 13.139 9.612 1.00 74.25 139 GLU A C 1
ATOM 1152 O O . GLU A 1 139 ? -15.291 11.964 9.598 1.00 74.25 139 GLU A O 1
ATOM 1157 N N . HIS A 1 140 ? -15.698 14.150 10.020 1.00 59.66 140 HIS A N 1
ATOM 1158 C CA . HIS A 1 140 ? -17.117 14.019 10.394 1.00 59.66 140 HIS A CA 1
ATOM 1159 C C . HIS A 1 140 ? -18.036 14.247 9.195 1.00 59.66 140 HIS A C 1
ATOM 1161 O O . HIS A 1 140 ? -17.724 15.163 8.399 1.00 59.66 140 HIS A O 1
#

Foldseek 3Di:
DDDDPDDDDDDDDDPDDDQADADDPPLDLLQAAQDDDDPVQDDPVLVVNSVVVPRPPSVQCLCVVAVDAAQEAETPPDHRNHRPYSDQAFHQDPVRDTHHHDYHYHYDDPDDDPPDDDDDDDRHSDDDPDDDDDDDDDDD

Sequence (140 aa):
DNIDVGELVYDAPRDGPTLWEIGIPDRTAQEYFVPDPNPKYINKLYVNHPDRFRQYGLWERYAELYPNEDLVYTVGESNYATDWFFAHVTRRKEDNTYEATTWQIKFKVDIVDPSAIYTLRIALASANQAVLEVNSTYEH

Radius of gyration: 18.29 Å; chains: 1; bounding box: 37×57×48 Å